Protein AF-A0A1C6GGF1-F1 (afdb_monomer_lite)

Secondary structure (DSSP, 8-state):
--EEEEETTEEEEE--GGGGT-S--HHHHHHHHHHTT-PPPHHHHHHHHHH------SS--TTSSSTT--

Structure (mmCIF, N/CA/C/O backbone):
data_AF-A0A1C6GGF1-F1
#
_entry.id   AF-A0A1C6GGF1-F1
#
loop_
_atom_site.group_PDB
_atom_site.id
_atom_site.type_symbol
_atom_site.label_atom_id
_atom_site.label_alt_id
_atom_site.label_comp_id
_atom_site.label_asym_id
_atom_site.label_entity_id
_atom_site.label_seq_id
_atom_site.pdbx_PDB_ins_code
_atom_site.Cartn_x
_atom_site.Cartn_y
_atom_site.Cartn_z
_atom_site.occupancy
_atom_site.B_iso_or_equiv
_atom_site.auth_seq_id
_atom_site.auth_comp_id
_atom_site.auth_asym_id
_atom_site.auth_atom_id
_atom_site.pdbx_PDB_model_num
ATOM 1 N N . MET A 1 1 ? 7.042 6.155 0.820 1.00 77.88 1 MET A N 1
ATOM 2 C CA . MET A 1 1 ? 6.442 6.707 2.054 1.00 77.88 1 MET A CA 1
ATOM 3 C C . MET A 1 1 ? 4.971 6.347 2.061 1.00 77.88 1 MET A C 1
ATOM 5 O O . MET A 1 1 ? 4.277 6.773 1.152 1.00 77.88 1 MET A O 1
ATOM 9 N N . PHE A 1 2 ? 4.534 5.540 3.022 1.00 89.44 2 PHE A N 1
ATOM 10 C CA . PHE A 1 2 ? 3.141 5.155 3.247 1.00 89.44 2 PHE A CA 1
ATOM 11 C C . PHE A 1 2 ? 2.889 5.221 4.749 1.00 89.44 2 PHE A C 1
ATOM 13 O O . PHE A 1 2 ? 3.764 4.836 5.524 1.00 89.44 2 PHE A O 1
ATOM 20 N N . LEU A 1 3 ? 1.741 5.756 5.142 1.00 92.75 3 LEU A N 1
ATOM 21 C CA . LEU A 1 3 ? 1.337 5.896 6.535 1.00 92.75 3 LEU A CA 1
ATOM 22 C C . LEU A 1 3 ? -0.029 5.244 6.707 1.00 92.75 3 LEU A C 1
ATOM 24 O O . LEU A 1 3 ? -0.884 5.368 5.831 1.00 92.75 3 LEU A O 1
ATOM 28 N N . VAL A 1 4 ? -0.246 4.606 7.850 1.00 94.88 4 VAL A N 1
ATOM 29 C CA . VAL A 1 4 ? -1.550 4.070 8.233 1.00 94.88 4 VAL A CA 1
ATOM 30 C C . VAL A 1 4 ? -1.824 4.427 9.687 1.00 94.88 4 VAL A C 1
ATOM 32 O O . VAL A 1 4 ? -0.933 4.364 10.535 1.00 94.88 4 VAL A O 1
ATOM 35 N N . SER A 1 5 ? -3.056 4.820 9.970 1.00 95.69 5 SER A N 1
ATOM 36 C CA . SER A 1 5 ? -3.607 4.897 11.317 1.00 95.69 5 SER A CA 1
ATOM 37 C C . SER A 1 5 ? -5.013 4.308 11.315 1.00 95.69 5 SER A C 1
ATOM 39 O O . SER A 1 5 ? -5.579 4.036 10.258 1.00 95.69 5 SER A O 1
ATOM 41 N N . TYR A 1 6 ? -5.572 4.090 12.500 1.00 95.81 6 TYR A N 1
ATOM 42 C CA . TYR A 1 6 ? -6.923 3.569 12.661 1.00 95.81 6 TYR A CA 1
ATOM 43 C C . TYR A 1 6 ? -7.724 4.548 13.513 1.00 95.81 6 TYR A C 1
ATOM 45 O O . TYR A 1 6 ? -7.330 4.853 14.638 1.00 95.81 6 TYR A O 1
ATOM 53 N N . LEU A 1 7 ? -8.828 5.049 12.963 1.00 96.56 7 LEU A N 1
ATOM 54 C CA . LEU A 1 7 ? -9.776 5.923 13.647 1.00 96.56 7 LEU A CA 1
ATOM 55 C C . LEU A 1 7 ? -11.090 5.163 13.799 1.00 96.56 7 LEU A C 1
ATOM 57 O O . LEU A 1 7 ? -11.721 4.839 12.800 1.00 96.56 7 LEU A O 1
ATOM 61 N N . ASP A 1 8 ? -11.468 4.833 15.034 1.00 95.25 8 ASP A N 1
ATOM 62 C CA . ASP A 1 8 ? -12.675 4.047 15.332 1.00 95.25 8 ASP A CA 1
ATOM 63 C C . ASP A 1 8 ? -12.763 2.732 14.529 1.00 95.25 8 ASP A C 1
ATOM 65 O O . ASP A 1 8 ? -13.824 2.315 14.073 1.00 95.25 8 ASP A O 1
ATOM 69 N N . GLY A 1 9 ? -11.611 2.084 14.320 1.00 92.06 9 GLY A N 1
ATOM 70 C CA . GLY A 1 9 ? -11.486 0.856 13.527 1.00 92.06 9 GLY A CA 1
ATOM 71 C C . GLY A 1 9 ? -11.397 1.074 12.013 1.00 92.06 9 GLY A C 1
ATOM 72 O O . GLY A 1 9 ? -11.046 0.146 11.293 1.00 92.06 9 GLY A O 1
ATOM 73 N N . VAL A 1 10 ? -11.627 2.292 11.518 1.00 94.69 10 VAL A N 1
ATOM 74 C CA . VAL A 1 10 ? -11.515 2.626 10.094 1.00 94.69 10 VAL A CA 1
ATOM 75 C C . VAL A 1 10 ? -10.058 2.957 9.747 1.00 94.69 10 VAL A C 1
ATOM 77 O O . VAL A 1 10 ? -9.472 3.844 10.380 1.00 94.69 10 VAL A O 1
ATOM 80 N N . PRO A 1 11 ? -9.447 2.298 8.743 1.00 95.50 11 PRO A N 1
ATOM 81 C CA . PRO A 1 11 ? -8.088 2.614 8.326 1.00 95.50 11 PRO A CA 1
ATOM 82 C C . PRO A 1 11 ? -8.026 3.974 7.621 1.00 95.50 11 PRO A C 1
ATOM 84 O O . PRO A 1 11 ? -8.709 4.223 6.627 1.00 95.50 11 PRO A O 1
ATOM 87 N N . VAL A 1 12 ? -7.143 4.847 8.099 1.00 95.81 12 VAL A N 1
ATOM 88 C CA . VAL A 1 12 ? -6.816 6.141 7.495 1.00 95.81 12 VAL A CA 1
ATOM 89 C C . VAL A 1 12 ? -5.420 6.040 6.886 1.00 95.81 12 VAL A C 1
ATOM 91 O O . VAL A 1 12 ? -4.421 5.913 7.594 1.00 95.81 12 VAL A O 1
ATOM 94 N N . CYS A 1 13 ? -5.346 6.077 5.554 1.00 94.94 13 CYS A N 1
ATOM 95 C CA . CYS A 1 13 ? -4.098 5.883 4.814 1.00 94.94 13 CYS A CA 1
ATOM 96 C C . CYS A 1 13 ? -3.530 7.212 4.302 1.00 94.94 13 CYS A C 1
ATOM 98 O O . CYS A 1 13 ? -4.181 7.933 3.546 1.00 94.94 13 CYS A O 1
ATOM 100 N N . GLY A 1 14 ? -2.282 7.507 4.661 1.00 94.69 14 GLY A N 1
ATOM 101 C CA . GLY A 1 14 ? -1.496 8.589 4.077 1.00 94.69 14 GLY A CA 1
ATOM 102 C C . GLY A 1 14 ? -0.695 8.081 2.881 1.00 94.69 14 GLY A C 1
ATOM 103 O O . GLY A 1 14 ? 0.238 7.290 3.043 1.00 94.69 14 GLY A O 1
ATOM 104 N N . LEU A 1 15 ? -1.047 8.547 1.682 1.00 92.56 15 LEU A N 1
ATOM 105 C CA . LEU A 1 15 ? -0.415 8.129 0.430 1.00 92.56 15 LEU A CA 1
ATOM 106 C C . LEU A 1 15 ? 0.573 9.190 -0.080 1.00 92.56 15 LEU A C 1
ATOM 108 O O . LEU A 1 15 ? 0.322 10.389 0.063 1.00 92.56 15 LEU A O 1
ATOM 112 N N . PRO A 1 16 ? 1.693 8.788 -0.703 1.00 87.62 16 PRO A N 1
ATOM 113 C CA . PRO A 1 16 ? 2.603 9.735 -1.327 1.00 87.62 16 PRO A CA 1
ATOM 114 C C . PRO A 1 16 ? 1.966 10.294 -2.604 1.00 87.62 16 PRO A C 1
ATOM 116 O O . PRO A 1 16 ? 1.284 9.571 -3.325 1.00 87.62 16 PRO A O 1
ATOM 119 N N . GLY A 1 17 ? 2.256 11.551 -2.955 1.00 89.88 17 GLY A N 1
ATOM 120 C CA . GLY A 1 17 ? 1.702 12.171 -4.169 1.00 89.88 17 GLY A CA 1
ATOM 121 C C . GLY A 1 17 ? 2.011 11.408 -5.468 1.00 89.88 17 GLY A C 1
ATOM 122 O O . GLY A 1 17 ? 1.248 11.490 -6.427 1.00 89.88 17 GLY A O 1
ATOM 123 N N . CYS A 1 18 ? 3.085 10.607 -5.494 1.00 87.62 18 CYS A N 1
ATOM 124 C CA . CYS A 1 18 ? 3.414 9.755 -6.637 1.00 87.62 18 CYS A CA 1
ATOM 125 C C . CYS A 1 18 ? 2.376 8.658 -6.916 1.00 87.62 18 CYS A C 1
ATOM 127 O O . CYS A 1 18 ? 2.352 8.164 -8.038 1.00 87.62 18 CYS A O 1
ATOM 129 N N . VAL A 1 19 ? 1.496 8.315 -5.965 1.00 89.12 19 VAL A N 1
ATOM 130 C CA . VAL A 1 19 ? 0.430 7.314 -6.165 1.00 89.12 19 VAL A CA 1
ATOM 131 C C . VAL A 1 19 ? -0.517 7.680 -7.310 1.00 89.12 19 VAL A C 1
ATOM 133 O O . VAL A 1 19 ? -1.074 6.802 -7.953 1.00 89.12 19 VAL A O 1
ATOM 136 N N . MET A 1 20 ? -0.659 8.973 -7.618 1.00 88.88 20 MET A N 1
ATOM 137 C CA . MET A 1 20 ? -1.496 9.440 -8.728 1.00 88.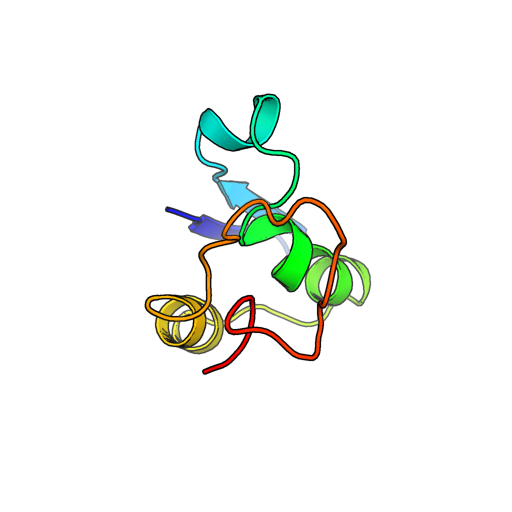88 20 MET A CA 1
ATOM 138 C C . MET A 1 20 ? -0.906 9.117 -10.108 1.00 88.88 20 MET A C 1
ATOM 140 O O . MET A 1 20 ? -1.627 9.126 -11.101 1.00 88.88 20 MET A O 1
ATOM 144 N N . TYR A 1 21 ? 0.405 8.867 -10.185 1.00 89.94 21 TYR A N 1
ATOM 145 C CA . TYR A 1 21 ? 1.142 8.739 -11.447 1.00 89.94 21 TYR A CA 1
ATOM 146 C C . TYR A 1 21 ? 1.832 7.380 -11.599 1.00 89.94 21 TYR A C 1
ATOM 148 O O . TYR A 1 21 ? 1.967 6.860 -12.707 1.00 89.94 21 TYR A O 1
ATOM 156 N N . ALA A 1 22 ? 2.287 6.795 -10.493 1.00 89.00 22 ALA A N 1
ATOM 157 C CA . ALA A 1 22 ? 2.893 5.478 -10.473 1.00 89.00 22 ALA A CA 1
ATOM 158 C C . ALA A 1 22 ? 1.801 4.410 -10.571 1.00 89.00 22 ALA A C 1
ATOM 160 O O . ALA A 1 22 ? 0.911 4.339 -9.734 1.00 89.00 22 ALA A O 1
ATOM 161 N N . LYS A 1 23 ? 1.905 3.534 -11.577 1.00 87.62 23 LYS A N 1
ATOM 162 C CA . LYS A 1 23 ? 0.931 2.451 -11.801 1.00 87.62 23 LYS A CA 1
ATOM 163 C C . LYS A 1 23 ? 0.825 1.457 -10.640 1.00 87.62 23 LYS A C 1
ATOM 165 O O . LYS A 1 23 ? -0.165 0.742 -10.575 1.00 87.62 23 LYS A O 1
ATOM 170 N N . ARG A 1 24 ? 1.887 1.315 -9.840 1.00 90.62 24 ARG A N 1
ATOM 171 C CA . ARG A 1 24 ? 1.967 0.424 -8.67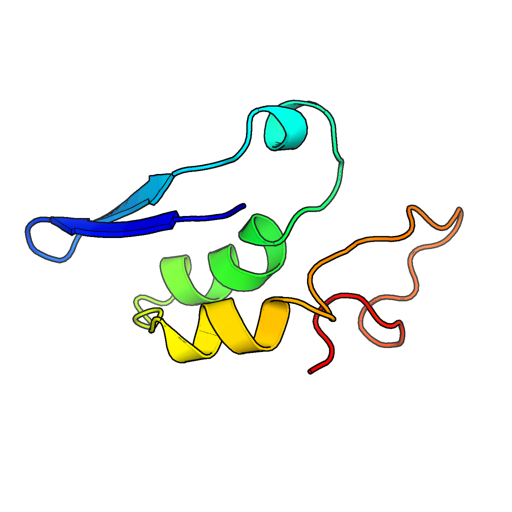7 1.00 90.62 24 ARG A CA 1
ATOM 172 C C . ARG A 1 24 ? 2.823 1.077 -7.605 1.00 90.62 24 ARG A C 1
ATOM 174 O O . ARG A 1 24 ? 3.881 1.632 -7.906 1.00 90.62 24 ARG A O 1
ATOM 181 N N . THR A 1 25 ? 2.383 0.960 -6.368 1.00 90.62 25 THR A N 1
ATOM 182 C CA . THR A 1 25 ? 3.023 1.476 -5.165 1.00 90.62 25 THR A CA 1
ATOM 183 C C . THR A 1 25 ? 2.845 0.481 -4.021 1.00 90.62 25 THR A C 1
ATOM 185 O O . THR A 1 25 ? 2.103 -0.490 -4.128 1.00 90.62 25 THR A O 1
ATOM 188 N N . ILE A 1 26 ? 3.486 0.745 -2.884 1.00 90.25 26 ILE A N 1
ATOM 189 C CA . ILE A 1 26 ? 3.271 -0.027 -1.653 1.00 90.25 26 ILE A CA 1
ATOM 190 C C . ILE A 1 26 ? 1.791 -0.101 -1.229 1.00 90.25 26 ILE A C 1
ATOM 192 O O . ILE A 1 26 ? 1.383 -1.087 -0.622 1.00 90.25 26 ILE A O 1
ATOM 196 N N . PHE A 1 27 ? 0.971 0.898 -1.578 1.00 91.94 27 PHE A N 1
ATOM 197 C CA . PHE A 1 27 ? -0.459 0.866 -1.279 1.00 91.94 27 PHE A CA 1
ATOM 198 C C . PHE A 1 27 ? -1.150 -0.324 -1.948 1.00 91.94 27 PHE A C 1
ATOM 200 O O . PHE A 1 27 ? -1.955 -0.983 -1.307 1.00 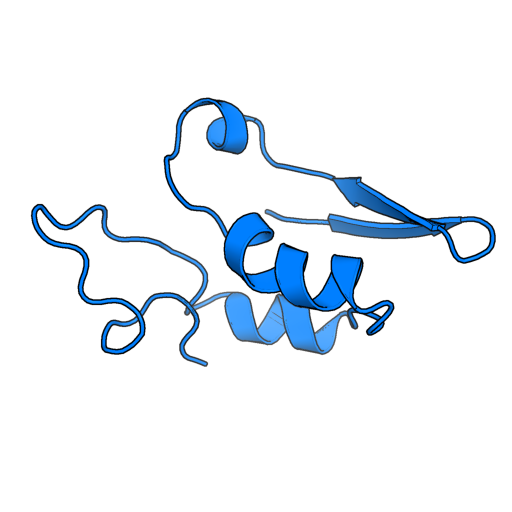91.94 27 PHE A O 1
ATOM 207 N N . ASP A 1 28 ? -0.777 -0.665 -3.182 1.00 91.69 28 ASP A N 1
ATOM 208 C CA . ASP A 1 28 ? -1.362 -1.789 -3.921 1.00 91.69 28 ASP A CA 1
ATOM 209 C C . ASP A 1 28 ? -1.045 -3.151 -3.281 1.00 91.69 28 ASP A C 1
ATOM 211 O O . ASP A 1 28 ? -1.810 -4.100 -3.436 1.00 91.69 28 ASP A O 1
ATOM 215 N N . LEU A 1 29 ? 0.057 -3.247 -2.527 1.00 91.25 29 LEU A N 1
ATOM 216 C CA . LEU A 1 29 ? 0.413 -4.448 -1.765 1.00 91.25 29 LEU A CA 1
ATOM 217 C C . LEU A 1 29 ? -0.410 -4.581 -0.477 1.00 91.25 29 LEU A C 1
ATOM 219 O O . LEU A 1 29 ? -0.748 -5.691 -0.072 1.00 91.25 29 LEU A O 1
ATOM 223 N N . LEU A 1 30 ? -0.724 -3.458 0.173 1.00 92.38 30 LEU A N 1
ATOM 224 C CA . LEU A 1 30 ? -1.431 -3.430 1.458 1.00 92.38 30 LEU A CA 1
ATOM 225 C C . LEU A 1 30 ? -2.953 -3.337 1.304 1.00 92.38 30 LEU A C 1
ATOM 227 O O . LEU A 1 30 ? -3.685 -3.768 2.192 1.00 92.38 30 LEU A O 1
ATOM 231 N N . LEU A 1 31 ? -3.441 -2.824 0.173 1.00 93.50 31 LEU A N 1
ATOM 232 C CA . LEU A 1 31 ? -4.864 -2.661 -0.112 1.00 93.50 31 LEU A CA 1
ATOM 233 C C . LEU A 1 31 ? -5.671 -3.963 0.053 1.00 93.50 31 LEU A C 1
ATOM 235 O O . LEU A 1 31 ? -6.715 -3.901 0.697 1.00 93.50 31 LEU A O 1
ATOM 239 N N . PRO A 1 32 ? -5.224 -5.144 -0.425 1.00 94.38 32 PRO A N 1
ATOM 240 C CA . PRO A 1 32 ? -5.967 -6.388 -0.215 1.00 94.38 32 PRO A CA 1
ATOM 241 C C . PRO A 1 32 ? -6.165 -6.739 1.264 1.00 94.38 32 PRO A C 1
ATOM 243 O O . PRO A 1 32 ? -7.225 -7.232 1.630 1.00 94.38 32 PRO A O 1
ATOM 246 N N . ARG A 1 33 ? -5.169 -6.457 2.116 1.00 94.69 33 ARG A N 1
ATOM 247 C CA . ARG A 1 33 ? -5.245 -6.695 3.566 1.00 94.69 33 ARG A CA 1
ATOM 248 C C . ARG A 1 33 ? -6.208 -5.713 4.234 1.00 94.69 33 ARG A C 1
ATOM 250 O O . ARG A 1 33 ? -7.082 -6.134 4.980 1.00 94.69 33 ARG A O 1
ATOM 257 N N . LEU A 1 34 ? -6.128 -4.430 3.870 1.00 94.81 34 LEU A N 1
ATOM 258 C CA . LEU A 1 34 ? -7.062 -3.402 4.344 1.00 94.81 34 LEU A CA 1
ATOM 259 C C . LEU A 1 34 ? -8.520 -3.726 3.983 1.00 94.81 34 LEU A C 1
ATOM 261 O O . LEU A 1 34 ? -9.405 -3.524 4.804 1.00 94.81 34 LEU A O 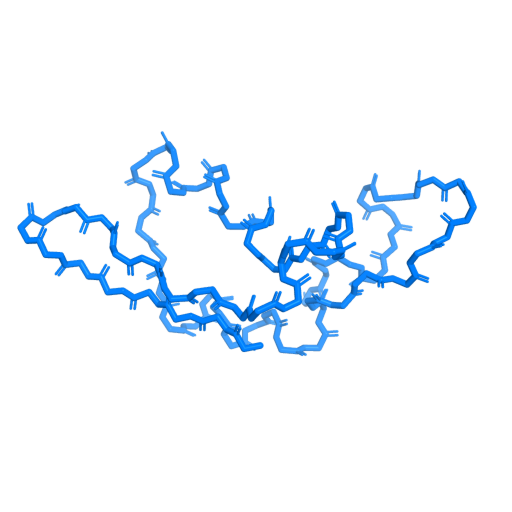1
ATOM 265 N N . LEU A 1 35 ? -8.770 -4.242 2.774 1.00 95.31 35 LEU A N 1
ATOM 266 C CA . LEU A 1 35 ? -10.106 -4.661 2.329 1.00 95.31 35 LEU A CA 1
ATOM 267 C C . LEU A 1 35 ? -10.602 -5.947 3.004 1.00 95.31 35 LEU A C 1
ATOM 269 O O . LEU A 1 35 ? -11.800 -6.216 2.979 1.00 95.31 35 LEU A O 1
ATOM 273 N N . ALA A 1 36 ? -9.694 -6.746 3.559 1.00 96.50 36 ALA A N 1
ATOM 274 C CA . ALA A 1 36 ? -10.003 -7.971 4.286 1.00 96.50 36 ALA A CA 1
ATOM 275 C C . ALA A 1 36 ? -10.148 -7.745 5.802 1.00 96.50 36 ALA A C 1
ATOM 277 O O . ALA A 1 36 ? -10.185 -8.723 6.547 1.00 96.50 36 ALA A O 1
ATOM 278 N N . ASP A 1 37 ? -10.184 -6.485 6.256 1.00 94.19 37 ASP A N 1
ATOM 279 C CA . ASP A 1 37 ? -10.151 -6.101 7.673 1.00 94.19 37 ASP A CA 1
ATOM 280 C C . ASP A 1 37 ? -8.947 -6.692 8.438 1.00 94.19 37 ASP A C 1
ATOM 282 O O . ASP A 1 37 ? -8.997 -6.878 9.653 1.00 94.19 37 ASP A O 1
ATOM 286 N N . ASP A 1 38 ? -7.845 -6.977 7.733 1.00 95.31 38 ASP A N 1
ATOM 287 C CA . ASP A 1 38 ? -6.590 -7.452 8.317 1.00 95.31 38 ASP A CA 1
ATOM 288 C C . ASP A 1 38 ? -5.723 -6.248 8.739 1.00 95.31 38 ASP A C 1
ATOM 290 O O . ASP A 1 38 ? -5.255 -5.493 7.872 1.00 95.31 38 ASP A O 1
ATOM 294 N N . PRO A 1 39 ? -5.514 -6.014 10.053 1.00 93.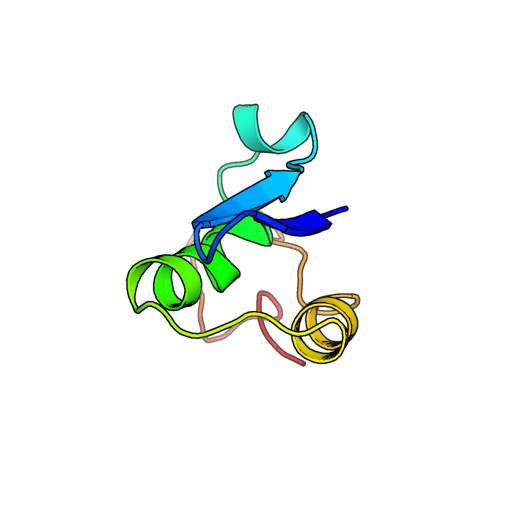25 39 PRO A N 1
ATOM 295 C CA . PRO A 1 39 ? -4.796 -4.843 10.534 1.00 93.25 39 PRO A CA 1
ATOM 296 C C . PRO A 1 39 ? -3.334 -4.819 10.078 1.00 93.25 39 PRO A C 1
ATOM 298 O O . PRO A 1 39 ? -2.590 -5.788 10.222 1.00 93.25 39 PRO A O 1
ATOM 301 N N . ILE A 1 40 ? -2.895 -3.660 9.593 1.00 94.81 40 ILE A N 1
ATOM 302 C CA . ILE A 1 40 ? -1.518 -3.406 9.184 1.00 94.81 40 ILE A CA 1
ATOM 303 C C . ILE A 1 40 ? -0.729 -2.885 10.379 1.00 94.81 40 ILE A C 1
ATOM 305 O O . ILE A 1 40 ? -1.075 -1.867 10.983 1.00 94.81 40 ILE A O 1
ATOM 309 N N . THR A 1 41 ? 0.369 -3.561 10.694 1.00 93.12 41 THR A N 1
ATOM 310 C CA . THR A 1 41 ? 1.291 -3.166 11.757 1.00 93.12 41 THR A CA 1
ATOM 311 C C . THR A 1 41 ? 2.441 -2.312 11.219 1.00 93.12 41 THR A C 1
ATOM 313 O O . THR A 1 41 ? 2.731 -2.272 10.022 1.00 93.12 41 THR A O 1
ATOM 316 N N . ALA A 1 42 ? 3.155 -1.639 12.123 1.00 91.44 42 ALA A N 1
ATOM 317 C CA . ALA A 1 42 ? 4.382 -0.930 11.762 1.00 91.44 42 ALA A CA 1
ATOM 318 C C . ALA A 1 42 ? 5.459 -1.880 11.204 1.00 91.44 42 ALA A C 1
ATOM 320 O O . ALA A 1 42 ? 6.229 -1.486 10.329 1.00 91.44 42 ALA A O 1
ATOM 321 N N . GLU A 1 43 ? 5.497 -3.131 11.676 1.00 90.88 43 GLU A N 1
ATOM 322 C CA . GLU A 1 43 ? 6.439 -4.141 11.192 1.00 90.88 43 GLU A CA 1
ATOM 323 C C . GLU A 1 43 ? 6.133 -4.556 9.746 1.00 90.88 43 GLU A C 1
ATOM 325 O O . GLU A 1 43 ? 7.058 -4.660 8.940 1.00 90.88 43 GLU A O 1
ATOM 330 N N . ASP A 1 44 ? 4.852 -4.701 9.385 1.00 90.69 44 ASP A N 1
ATOM 331 C CA . ASP A 1 44 ? 4.435 -4.983 8.004 1.00 90.69 44 ASP A CA 1
ATOM 332 C C . ASP A 1 44 ? 4.957 -3.916 7.029 1.00 90.69 44 ASP A C 1
ATOM 334 O O . ASP A 1 44 ? 5.473 -4.233 5.958 1.00 90.69 44 ASP A O 1
ATOM 338 N N . ILE A 1 45 ? 4.868 -2.640 7.419 1.00 90.06 45 ILE A N 1
ATOM 339 C CA . ILE A 1 45 ? 5.357 -1.516 6.609 1.00 90.06 45 ILE A CA 1
ATOM 340 C C . ILE A 1 45 ? 6.888 -1.494 6.565 1.00 90.06 45 ILE A C 1
ATOM 342 O O . ILE A 1 45 ? 7.460 -1.246 5.504 1.00 90.06 45 ILE A O 1
ATOM 346 N N . ALA A 1 46 ? 7.559 -1.751 7.692 1.00 89.12 46 ALA A N 1
ATOM 347 C CA . ALA A 1 46 ? 9.019 -1.743 7.771 1.00 89.12 46 ALA A CA 1
ATOM 348 C C . ALA A 1 46 ? 9.653 -2.815 6.871 1.00 89.12 46 ALA A C 1
ATOM 350 O O . ALA A 1 46 ? 10.640 -2.535 6.192 1.00 89.12 46 ALA A O 1
ATOM 351 N N . ARG A 1 47 ? 9.056 -4.014 6.807 1.00 86.50 47 ARG A N 1
ATOM 352 C CA . ARG A 1 47 ? 9.500 -5.104 5.921 1.00 86.50 47 ARG A CA 1
ATOM 353 C C . ARG A 1 47 ? 9.467 -4.696 4.446 1.00 86.50 47 ARG A C 1
ATOM 355 O O . ARG A 1 47 ? 10.397 -4.982 3.702 1.00 86.50 47 ARG A O 1
ATOM 362 N N . LEU A 1 48 ? 8.459 -3.920 4.049 1.00 86.62 48 LEU A N 1
ATOM 363 C CA . LEU A 1 48 ? 8.305 -3.396 2.689 1.00 86.62 48 LEU A CA 1
ATOM 364 C C . LEU A 1 48 ? 9.263 -2.234 2.351 1.00 86.62 48 LEU A C 1
ATOM 366 O O . LEU A 1 48 ? 9.154 -1.657 1.269 1.00 86.62 48 LEU A O 1
ATOM 370 N N . GLY A 1 49 ? 10.198 -1.871 3.237 1.00 80.62 49 GLY A N 1
ATOM 371 C CA . GLY A 1 49 ? 11.184 -0.814 2.994 1.00 80.62 49 GLY A CA 1
ATOM 372 C C . GLY A 1 49 ? 12.124 -1.103 1.817 1.00 80.62 49 GLY A C 1
ATOM 373 O O . GLY A 1 49 ? 12.354 -0.213 1.002 1.00 80.62 49 GLY A O 1
ATOM 374 N N . GLU A 1 50 ? 12.602 -2.346 1.694 1.00 75.81 50 GLU A N 1
ATOM 375 C CA . GLU A 1 50 ? 13.476 -2.798 0.592 1.00 75.81 50 GLU A CA 1
ATOM 376 C C . GLU A 1 50 ? 12.678 -3.376 -0.595 1.00 75.81 50 GLU A C 1
ATOM 378 O O . GLU A 1 50 ? 13.042 -3.188 -1.754 1.00 75.81 50 GLU A O 1
ATOM 383 N N . GLY A 1 51 ? 11.539 -4.029 -0.328 1.00 75.00 51 GLY A N 1
ATOM 384 C CA . GLY A 1 51 ? 10.699 -4.676 -1.347 1.00 75.00 51 GLY A CA 1
ATOM 385 C C . GLY A 1 51 ? 9.591 -3.805 -1.944 1.00 75.00 51 GLY A C 1
ATOM 386 O O . GLY A 1 51 ? 8.908 -4.209 -2.880 1.00 75.00 51 GLY A O 1
ATOM 387 N N . GLY A 1 52 ? 9.348 -2.603 -1.424 1.00 78.31 52 GLY A N 1
ATOM 388 C CA . GLY A 1 52 ? 8.183 -1.785 -1.788 1.00 78.31 52 GLY A CA 1
ATOM 389 C C . GLY A 1 52 ? 8.278 -1.047 -3.129 1.00 78.31 52 GLY A C 1
ATOM 390 O O . GLY A 1 52 ? 7.366 -0.285 -3.463 1.00 78.31 52 GLY A O 1
ATOM 391 N N . LEU A 1 53 ? 9.363 -1.221 -3.892 1.00 85.50 53 LEU A N 1
ATOM 392 C CA . LEU A 1 53 ? 9.623 -0.489 -5.134 1.00 85.50 53 LEU A CA 1
ATOM 393 C C . LEU A 1 53 ? 9.296 -1.325 -6.381 1.00 85.50 53 LEU A C 1
ATOM 395 O O . LEU A 1 53 ? 9.921 -2.346 -6.658 1.00 85.50 53 LEU A O 1
ATOM 399 N N . CYS A 1 54 ? 8.347 -0.854 -7.191 1.00 89.25 54 CYS A N 1
ATOM 400 C CA . CYS A 1 54 ? 8.078 -1.431 -8.507 1.00 89.25 54 CYS A CA 1
ATOM 401 C C . CYS A 1 54 ? 9.064 -0.875 -9.548 1.00 89.25 54 CYS A C 1
ATOM 403 O O . CYS A 1 54 ? 9.149 0.337 -9.733 1.00 89.25 54 CYS A O 1
ATOM 405 N N . LEU A 1 55 ? 9.759 -1.754 -10.279 1.00 90.50 55 LEU A N 1
ATOM 406 C CA . LEU A 1 55 ? 10.747 -1.368 -11.302 1.00 90.50 55 LEU A CA 1
ATOM 407 C C . LEU A 1 55 ? 10.136 -0.953 -12.651 1.00 90.50 55 LEU A C 1
ATOM 409 O O . LEU A 1 55 ? 10.858 -0.543 -13.554 1.00 90.50 55 LEU A O 1
ATOM 413 N N . GLY A 1 56 ? 8.814 -1.070 -12.817 1.00 90.56 56 GLY A N 1
ATOM 414 C CA . GLY A 1 56 ? 8.140 -0.642 -14.046 1.00 90.56 56 GLY A CA 1
ATOM 415 C C . GLY A 1 56 ? 8.506 -1.459 -15.291 1.00 90.56 56 GLY A C 1
ATOM 416 O O . GLY A 1 56 ? 8.530 -0.904 -16.386 1.00 90.56 56 GLY A O 1
ATOM 417 N N . CYS A 1 57 ? 8.784 -2.758 -15.132 1.00 92.56 57 CYS A N 1
ATOM 418 C CA . CYS A 1 57 ? 9.105 -3.672 -16.231 1.00 92.56 57 CYS A CA 1
ATOM 419 C C . CYS A 1 57 ? 8.066 -3.610 -17.370 1.00 92.56 57 CYS A C 1
ATOM 421 O O . CYS A 1 57 ? 6.874 -3.404 -17.120 1.00 92.56 57 CYS A O 1
ATOM 423 N N . ALA A 1 58 ? 8.516 -3.823 -18.613 1.00 93.25 58 ALA A N 1
ATOM 424 C CA . ALA A 1 58 ? 7.646 -3.821 -19.793 1.00 93.25 58 ALA A CA 1
ATOM 425 C C . ALA A 1 58 ? 6.546 -4.895 -19.702 1.00 93.25 58 ALA A C 1
ATOM 427 O O . ALA A 1 58 ? 5.379 -4.610 -19.964 1.00 93.25 58 ALA A O 1
ATOM 428 N N . GLU A 1 59 ? 6.919 -6.095 -19.254 1.00 94.19 59 GLU A N 1
ATOM 429 C CA . GLU A 1 59 ? 6.006 -7.164 -18.860 1.00 94.19 59 GLU A CA 1
ATOM 430 C C . GLU A 1 59 ? 6.012 -7.304 -17.331 1.00 94.19 59 GLU A C 1
ATOM 432 O O . GLU A 1 59 ? 7.050 -7.170 -16.678 1.00 94.19 59 GLU A O 1
ATOM 437 N N . CYS A 1 60 ? 4.841 -7.514 -16.726 1.00 92.31 60 CYS A N 1
ATOM 438 C CA . CYS A 1 60 ? 4.724 -7.596 -15.272 1.00 92.31 60 CYS A CA 1
ATOM 439 C C . CYS A 1 60 ? 5.062 -9.007 -14.792 1.00 92.31 60 CYS A C 1
ATOM 441 O O . CY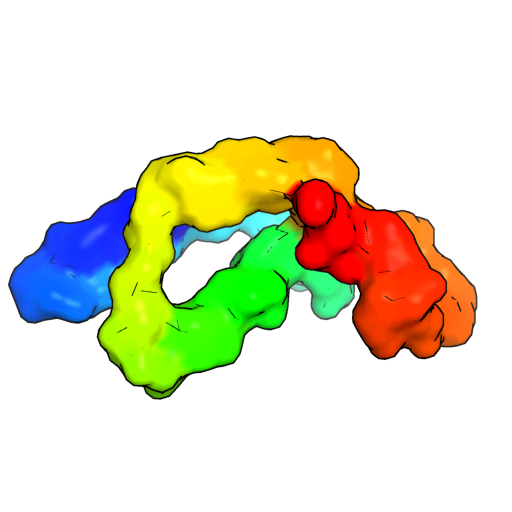S A 1 60 ? 4.376 -9.956 -15.152 1.00 92.31 60 CYS A O 1
ATOM 443 N N . HIS A 1 61 ? 6.094 -9.135 -13.957 1.00 92.69 61 HIS A N 1
ATOM 444 C CA . HIS A 1 61 ? 6.553 -10.434 -13.451 1.00 92.69 61 HIS A CA 1
ATOM 445 C C . HIS A 1 61 ? 6.121 -10.699 -12.006 1.00 92.69 61 HIS A C 1
ATOM 447 O O . HIS A 1 61 ? 6.485 -11.725 -11.446 1.00 92.69 61 HIS A O 1
ATOM 453 N N . TRP A 1 62 ? 5.388 -9.782 -11.374 1.00 91.19 62 TRP A N 1
ATOM 454 C CA . TRP A 1 62 ? 4.916 -9.963 -10.003 1.00 91.19 62 TRP A CA 1
ATOM 455 C C . TRP A 1 62 ? 3.994 -11.200 -9.907 1.00 91.19 62 TRP A C 1
ATOM 457 O O . TRP A 1 62 ? 3.145 -11.363 -10.785 1.00 91.19 62 TRP A O 1
ATOM 467 N N . PRO A 1 63 ? 4.129 -12.070 -8.886 1.00 91.25 63 PRO A N 1
ATOM 468 C CA . PRO A 1 63 ? 4.965 -11.936 -7.692 1.00 91.25 63 PRO A CA 1
ATOM 469 C C . PRO A 1 63 ? 6.389 -12.493 -7.838 1.00 91.25 63 PRO A C 1
ATOM 471 O O . PRO A 1 63 ? 7.099 -12.560 -6.856 1.00 91.25 63 PRO A O 1
ATOM 474 N N . ASN A 1 64 ? 6.868 -12.877 -9.015 1.00 91.38 64 ASN A N 1
ATOM 475 C CA . ASN A 1 64 ? 8.231 -13.391 -9.217 1.00 91.38 64 ASN A CA 1
ATOM 476 C C . ASN A 1 64 ? 9.253 -12.271 -9.520 1.00 91.38 64 ASN A C 1
ATOM 478 O O . ASN A 1 64 ? 10.054 -12.371 -10.449 1.00 91.38 64 ASN A O 1
ATOM 482 N N . CYS A 1 65 ? 9.217 -11.171 -8.767 1.00 90.00 65 CYS A N 1
ATOM 483 C CA . CYS A 1 65 ? 10.172 -10.061 -8.858 1.00 90.00 65 CYS A CA 1
ATOM 484 C C . CYS A 1 65 ? 10.382 -9.433 -7.474 1.00 90.00 65 CYS A C 1
ATOM 486 O O . CYS A 1 65 ? 9.641 -9.753 -6.564 1.00 90.00 65 CYS A O 1
ATOM 488 N N . GLY A 1 66 ? 11.330 -8.507 -7.297 1.00 88.25 66 GLY A N 1
ATOM 489 C CA . GLY A 1 66 ? 11.603 -7.911 -5.975 1.00 88.25 66 GLY A CA 1
ATOM 490 C C . GLY A 1 66 ? 10.462 -7.077 -5.362 1.00 88.25 66 GLY A C 1
ATOM 491 O O . GLY A 1 66 ? 10.535 -6.717 -4.194 1.00 88.25 66 GLY A O 1
ATOM 492 N N . PHE A 1 67 ? 9.401 -6.773 -6.118 1.00 91.25 67 PHE A N 1
ATOM 493 C CA . PHE A 1 67 ? 8.274 -5.989 -5.613 1.00 91.25 67 PHE A CA 1
ATOM 494 C C . PHE A 1 67 ? 7.405 -6.818 -4.652 1.00 91.25 67 PHE A C 1
ATOM 496 O O . PHE A 1 67 ? 6.828 -7.830 -5.041 1.00 91.25 67 PHE A O 1
ATOM 503 N N . GLY A 1 68 ? 7.289 -6.372 -3.404 1.00 86.31 68 GLY A N 1
ATOM 504 C CA . GLY A 1 68 ? 6.581 -7.055 -2.320 1.00 86.31 68 GLY A CA 1
ATOM 505 C C . GLY A 1 68 ? 7.358 -8.196 -1.659 1.00 86.31 68 GLY A C 1
ATOM 506 O O . GLY A 1 68 ? 6.792 -8.870 -0.804 1.00 86.31 68 GLY A O 1
ATOM 507 N N . HIS A 1 69 ? 8.629 -8.409 -2.021 1.00 81.12 69 HIS A N 1
ATOM 508 C CA . HIS A 1 69 ? 9.491 -9.410 -1.383 1.00 81.12 69 HIS A CA 1
ATOM 509 C C . HIS A 1 69 ? 10.291 -8.791 -0.245 1.00 81.12 69 HIS A C 1
ATOM 511 O O . HIS A 1 69 ? 10.928 -7.758 -0.434 1.00 81.12 69 HIS A O 1
ATOM 517 N N . CYS A 1 70 ? 10.237 -9.431 0.921 1.00 61.25 70 CYS A N 1
ATOM 518 C CA . CYS A 1 70 ? 10.942 -9.046 2.141 1.00 61.25 70 CYS A CA 1
ATOM 519 C C . CYS A 1 70 ? 11.670 -10.271 2.691 1.00 61.25 70 CYS A C 1
ATOM 521 O O . CYS A 1 70 ? 11.028 -11.348 2.705 1.00 61.25 70 CYS A O 1
#

Radius of gyration: 12.52 Å; chains: 1; bounding box: 26×26×35 Å

pLDDT: mean 90.21, std 5.86, range [61.25, 96.56]

Foldseek 3Di:
DKDWDADVLQIDIDDDPCVVPDPAFLCVVCVVCNVVSNDDDPVLVVQCPFQGDDPPDPDDPPPVDSHSHD

Sequence (70 aa):
MFLVSYLDGVPVCGLPGCVMYAKRTIFDLLLPRLLADDPITAEDIARLGEGGLCLGCAECHWPNCGFGHC